Protein AF-A0A7Y5KJ69-F1 (afdb_monomer)

Radius of gyration: 16.19 Å; Cα contacts (8 Å, |Δi|>4): 158; chains: 1; bounding box: 39×27×54 Å

pLDDT: mean 86.59, std 19.3, range [32.22, 98.44]

Structure (mmCIF, N/CA/C/O backbone):
data_AF-A0A7Y5KJ69-F1
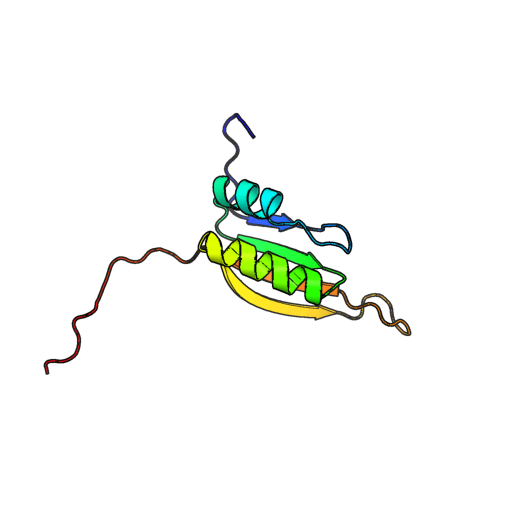#
_entry.id   AF-A0A7Y5KJ69-F1
#
loop_
_atom_site.group_PDB
_atom_site.id
_atom_site.type_symbol
_atom_site.label_atom_id
_atom_site.label_alt_id
_atom_site.label_comp_id
_atom_site.label_asym_id
_atom_site.label_entity_id
_atom_site.label_seq_id
_atom_site.pdbx_PDB_ins_code
_atom_site.Cartn_x
_atom_site.Cartn_y
_atom_site.Cartn_z
_atom_site.occupancy
_atom_site.B_iso_or_equiv
_atom_site.auth_seq_id
_atom_site.auth_comp_id
_atom_site.auth_asym_id
_atom_site.auth_atom_id
_atom_site.pdbx_PDB_model_num
ATOM 1 N N . VAL A 1 1 ? -14.348 11.882 -5.059 1.00 50.06 1 VAL A N 1
ATOM 2 C CA . VAL A 1 1 ? -15.352 10.831 -5.323 1.00 50.06 1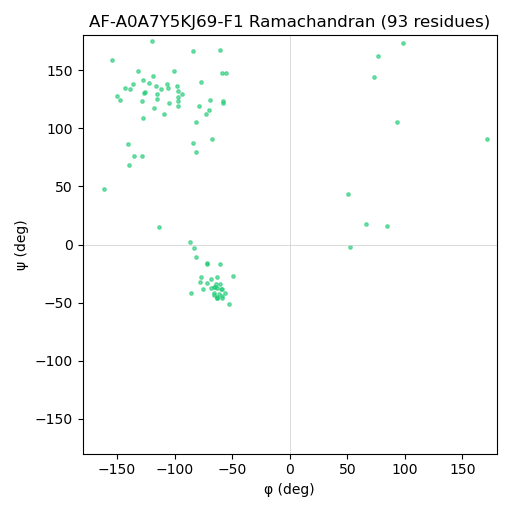 VAL A CA 1
ATOM 3 C C . VAL A 1 1 ? -16.640 11.269 -4.653 1.00 50.06 1 VAL A C 1
ATOM 5 O O . VAL A 1 1 ? -16.710 11.280 -3.432 1.00 50.06 1 VAL A O 1
ATOM 8 N N . SER A 1 2 ? -17.586 11.776 -5.433 1.00 48.50 2 SER A N 1
ATOM 9 C CA . SER A 1 2 ? -18.912 12.206 -4.983 1.00 48.50 2 SER A CA 1
ATOM 10 C C . SER A 1 2 ? -19.937 11.404 -5.784 1.00 48.50 2 SER A C 1
ATOM 12 O O . SER A 1 2 ? -19.738 11.226 -6.982 1.00 48.50 2 SER A O 1
ATOM 14 N N . GLN A 1 3 ? -20.996 10.954 -5.096 1.00 52.66 3 GLN A N 1
ATOM 15 C CA . GLN A 1 3 ? -22.024 9.954 -5.455 1.00 52.66 3 GLN A CA 1
ATOM 16 C C . GLN A 1 3 ? -21.718 8.516 -4.989 1.00 52.66 3 GLN A C 1
ATOM 18 O O . GLN A 1 3 ? -20.880 7.844 -5.573 1.00 52.66 3 GLN A O 1
ATOM 23 N N . GLY A 1 4 ? -22.424 8.068 -3.937 1.00 58.12 4 GLY A N 1
ATOM 24 C CA . GLY A 1 4 ? -22.933 6.702 -3.686 1.00 58.12 4 GLY A CA 1
ATOM 25 C C . GLY A 1 4 ? -22.029 5.461 -3.745 1.00 58.12 4 GLY A C 1
ATOM 26 O O . GLY A 1 4 ? -22.533 4.369 -3.504 1.00 58.12 4 GLY A O 1
ATOM 27 N N . ILE A 1 5 ? -20.745 5.571 -4.074 1.00 69.81 5 ILE A N 1
ATOM 28 C CA . ILE A 1 5 ? -19.861 4.413 -4.239 1.00 69.81 5 ILE A CA 1
ATOM 29 C C . ILE A 1 5 ? -19.377 3.957 -2.860 1.00 69.81 5 ILE A C 1
ATOM 31 O O . ILE A 1 5 ? -18.515 4.589 -2.251 1.00 69.81 5 ILE A O 1
ATOM 35 N N . SER A 1 6 ? -19.935 2.845 -2.387 1.00 75.06 6 SER A N 1
ATOM 36 C CA . SER A 1 6 ? -19.375 2.032 -1.308 1.00 75.06 6 SER A CA 1
ATOM 37 C C . SER A 1 6 ? -18.603 0.862 -1.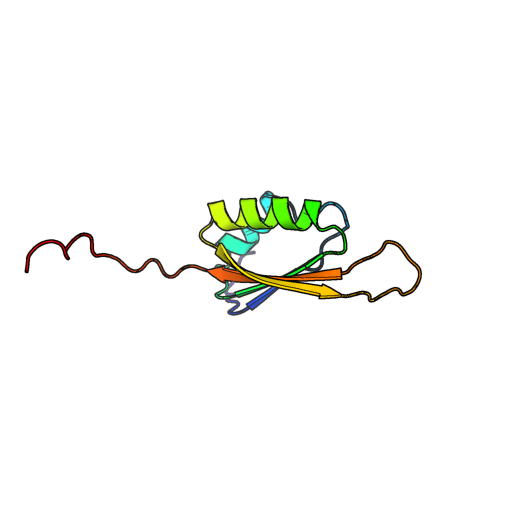912 1.00 75.06 6 SER A C 1
ATOM 39 O O . SER A 1 6 ? -19.100 0.212 -2.831 1.00 75.06 6 SER A O 1
ATOM 41 N N . ALA A 1 7 ? -17.419 0.568 -1.388 1.00 84.62 7 ALA A N 1
ATOM 42 C CA . ALA A 1 7 ? -16.639 -0.598 -1.784 1.00 84.62 7 ALA A CA 1
ATOM 43 C C . ALA A 1 7 ? -16.286 -1.405 -0.537 1.00 84.62 7 ALA A C 1
ATOM 45 O O . ALA A 1 7 ? -15.774 -0.841 0.421 1.00 84.62 7 ALA A O 1
ATOM 46 N N . ASP A 1 8 ? -16.523 -2.715 -0.543 1.00 91.75 8 ASP A N 1
ATOM 47 C CA . ASP A 1 8 ? -16.050 -3.596 0.532 1.00 91.75 8 ASP A CA 1
ATOM 48 C C . ASP A 1 8 ? -14.549 -3.903 0.404 1.00 91.75 8 ASP A C 1
ATOM 50 O O . ASP A 1 8 ? -13.866 -4.133 1.405 1.00 91.75 8 ASP A O 1
ATOM 54 N N . LEU A 1 9 ? -14.032 -3.878 -0.826 1.00 94.38 9 LEU A N 1
ATOM 55 C CA . LEU A 1 9 ? -12.653 -4.180 -1.187 1.00 94.38 9 LEU A CA 1
ATOM 56 C C . LEU A 1 9 ? -12.148 -3.149 -2.198 1.00 94.38 9 LEU A C 1
ATOM 58 O O . LEU A 1 9 ? -12.847 -2.825 -3.156 1.00 94.38 9 LEU A O 1
ATOM 62 N N . ALA A 1 10 ? -10.914 -2.695 -2.021 1.00 96.00 10 ALA A N 1
ATOM 63 C CA . ALA A 1 10 ? -10.183 -1.939 -3.029 1.00 96.00 10 ALA A CA 1
ATOM 64 C C . ALA A 1 10 ? -8.912 -2.684 -3.442 1.00 96.00 10 ALA A C 1
ATOM 66 O O . ALA A 1 10 ? -8.275 -3.324 -2.608 1.00 96.00 10 ALA A O 1
ATOM 67 N N . VAL A 1 11 ? -8.535 -2.574 -4.716 1.00 97.50 11 VAL A N 1
ATOM 68 C CA . VAL A 1 11 ? -7.262 -3.084 -5.237 1.00 97.50 11 VAL A CA 1
ATOM 69 C C . VAL A 1 11 ? -6.429 -1.897 -5.707 1.00 97.50 11 VAL A C 1
ATOM 71 O O . VAL A 1 11 ? -6.929 -1.046 -6.442 1.00 97.50 11 VAL A O 1
ATOM 74 N N . LEU A 1 12 ? -5.182 -1.829 -5.257 1.00 96.88 12 LEU A N 1
ATOM 75 C CA . LEU A 1 12 ? -4.204 -0.819 -5.642 1.00 96.88 12 LEU A CA 1
ATOM 76 C C . LEU A 1 12 ? -3.060 -1.505 -6.382 1.00 96.88 12 LEU A C 1
ATOM 78 O O . LEU A 1 12 ? -2.439 -2.409 -5.832 1.00 96.88 12 LEU A O 1
ATOM 82 N N . ASP A 1 13 ? -2.772 -1.027 -7.587 1.00 97.00 13 ASP A N 1
ATOM 83 C CA . ASP A 1 13 ? -1.575 -1.363 -8.365 1.00 97.00 13 ASP A CA 1
ATOM 84 C C . ASP A 1 13 ? -0.903 -0.047 -8.804 1.00 97.00 13 ASP A C 1
ATOM 86 O O . ASP A 1 13 ? -1.147 0.464 -9.900 1.00 97.00 13 ASP A O 1
ATOM 90 N N . PRO A 1 14 ? -0.207 0.636 -7.878 1.00 96.75 14 PRO A N 1
ATOM 91 C CA . PRO A 1 14 ? 0.364 1.950 -8.118 1.00 96.75 14 PRO A CA 1
ATOM 92 C C . PRO A 1 14 ? 1.736 1.861 -8.810 1.00 96.75 14 PRO A C 1
ATOM 94 O O . PRO A 1 14 ? 2.373 0.808 -8.828 1.00 96.75 14 PRO A O 1
ATOM 97 N N . PRO A 1 15 ? 2.262 2.983 -9.341 1.00 96.38 15 PRO A N 1
ATOM 98 C CA . PRO A 1 15 ? 3.620 3.018 -9.884 1.00 96.38 15 PRO A CA 1
ATOM 99 C C . PRO A 1 15 ? 4.679 2.679 -8.819 1.00 96.38 15 PRO A C 1
ATOM 101 O O . PRO A 1 15 ? 4.419 2.748 -7.619 1.00 96.38 15 PRO A O 1
ATOM 104 N N . ARG A 1 16 ? 5.928 2.427 -9.252 1.00 95.25 16 ARG A N 1
ATOM 105 C CA . ARG A 1 16 ? 7.081 2.090 -8.378 1.00 95.25 16 ARG A CA 1
ATOM 106 C C . ARG A 1 16 ? 7.284 3.030 -7.183 1.00 95.25 16 ARG A C 1
ATOM 108 O O . ARG A 1 16 ? 7.869 2.640 -6.180 1.00 95.25 16 ARG A O 1
ATOM 115 N N . THR A 1 17 ? 6.847 4.282 -7.291 1.00 96.94 17 THR A N 1
ATOM 116 C CA . THR A 1 17 ? 6.941 5.280 -6.216 1.00 96.94 17 THR A CA 1
ATOM 117 C C . THR A 1 17 ? 5.972 5.032 -5.056 1.00 96.94 17 THR A C 1
ATOM 119 O O . THR A 1 17 ? 6.184 5.594 -3.980 1.00 96.94 17 THR A O 1
ATOM 122 N N . GLY A 1 18 ? 4.953 4.193 -5.258 1.00 97.75 18 GLY A N 1
ATOM 123 C CA . GLY A 1 18 ? 3.829 3.970 -4.351 1.00 97.75 18 GLY A CA 1
ATOM 124 C C . GLY A 1 18 ? 2.583 4.770 -4.742 1.00 97.75 18 GLY A C 1
ATOM 125 O O . GLY A 1 18 ? 2.618 5.605 -5.650 1.00 97.75 18 GLY A O 1
ATOM 126 N N . ALA A 1 19 ? 1.479 4.505 -4.045 1.00 97.50 19 ALA A N 1
ATOM 127 C CA . ALA A 1 19 ? 0.229 5.254 -4.125 1.00 97.50 19 ALA A CA 1
ATOM 128 C C . ALA A 1 19 ? 0.358 6.638 -3.467 1.00 97.50 19 ALA A C 1
ATOM 130 O O . ALA A 1 19 ? -0.242 7.610 -3.927 1.00 97.50 19 ALA A O 1
ATOM 131 N N . GLY A 1 20 ? 1.165 6.738 -2.408 1.00 97.12 20 GLY A N 1
ATOM 132 C CA . GLY A 1 20 ? 1.396 7.974 -1.674 1.00 97.12 20 GLY A CA 1
ATOM 133 C C . GLY A 1 20 ? 0.256 8.368 -0.728 1.00 97.12 20 GLY A C 1
ATOM 134 O O . GLY A 1 20 ? -0.888 7.918 -0.824 1.00 97.12 20 GLY A O 1
ATOM 135 N N . LYS A 1 21 ? 0.583 9.264 0.210 1.00 96.56 21 LYS A N 1
ATOM 136 C CA . LYS A 1 21 ? -0.288 9.645 1.337 1.00 96.56 21 LYS A CA 1
ATOM 137 C C . LYS A 1 21 ? -1.662 10.154 0.914 1.00 96.56 21 LYS A C 1
ATOM 139 O O . LYS A 1 21 ? -2.656 9.775 1.524 1.00 96.56 21 LYS A O 1
ATOM 144 N N . ASP A 1 22 ? -1.724 10.979 -0.128 1.00 96.56 22 ASP A N 1
ATOM 145 C CA . ASP A 1 22 ? -2.989 11.563 -0.570 1.00 96.56 22 ASP A CA 1
ATOM 146 C C . ASP A 1 22 ? -3.957 10.480 -1.037 1.00 96.56 22 ASP A C 1
ATOM 148 O O . ASP A 1 22 ? -5.107 10.479 -0.599 1.00 96.56 22 ASP A O 1
ATOM 152 N N . VAL A 1 23 ? -3.487 9.526 -1.852 1.00 96.44 23 VAL A N 1
ATOM 153 C CA . VAL A 1 23 ? -4.285 8.385 -2.330 1.00 96.44 23 VAL A CA 1
ATOM 154 C C . VAL A 1 23 ? -4.714 7.507 -1.163 1.00 96.44 23 VAL A C 1
ATOM 156 O O . VAL A 1 23 ? -5.898 7.186 -1.066 1.00 96.44 23 VAL A O 1
ATOM 159 N N . MET A 1 24 ? -3.806 7.191 -0.234 1.00 97.00 24 MET A N 1
ATOM 160 C CA . MET A 1 24 ? -4.146 6.413 0.963 1.00 97.00 24 MET A CA 1
ATOM 161 C C . MET A 1 24 ? -5.213 7.112 1.818 1.00 97.00 24 MET A C 1
ATOM 163 O O . MET A 1 2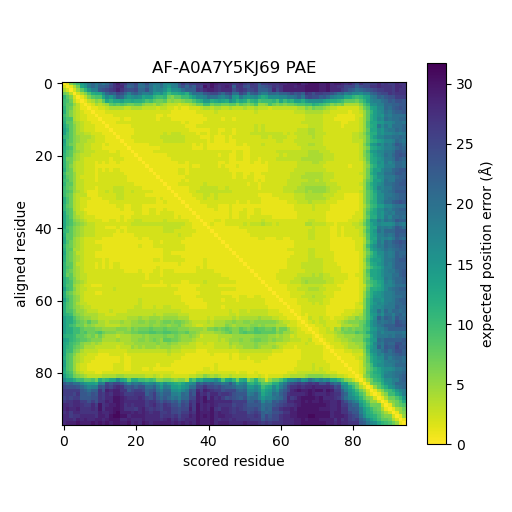4 ? -6.143 6.463 2.298 1.00 97.00 24 MET A O 1
ATOM 167 N N . ALA A 1 25 ? -5.163 8.441 1.931 1.00 95.50 25 ALA A N 1
ATOM 168 C CA . ALA A 1 25 ? -6.194 9.220 2.605 1.00 95.50 25 ALA A CA 1
ATOM 169 C C . ALA A 1 25 ? -7.527 9.222 1.833 1.00 95.50 25 ALA A C 1
ATOM 171 O O . ALA A 1 25 ? -8.592 9.182 2.451 1.00 95.50 25 ALA A O 1
ATOM 172 N N . GLN A 1 26 ? -7.514 9.271 0.492 1.00 93.94 26 GLN A N 1
ATOM 173 C CA . GLN A 1 26 ? -8.750 9.173 -0.301 1.00 93.94 26 GLN A CA 1
ATOM 174 C C . GLN A 1 26 ? -9.395 7.795 -0.167 1.00 93.94 26 GLN A C 1
ATOM 176 O O . GLN A 1 26 ? -10.605 7.702 0.035 1.00 93.94 26 GLN A O 1
ATOM 181 N N . LEU A 1 27 ? -8.578 6.747 -0.227 1.00 93.62 27 LEU A N 1
ATOM 182 C CA . LEU A 1 27 ? -8.986 5.366 -0.029 1.00 93.62 27 LEU A CA 1
ATOM 183 C C . LEU A 1 27 ? -9.614 5.172 1.352 1.00 93.62 27 LEU A C 1
ATOM 185 O O . LEU A 1 27 ? -10.700 4.612 1.469 1.00 93.62 27 LEU A O 1
ATOM 189 N N . ALA A 1 28 ? -8.981 5.707 2.397 1.00 93.31 28 ALA A N 1
ATOM 190 C CA . ALA A 1 28 ? -9.508 5.633 3.750 1.00 93.31 28 ALA A CA 1
ATOM 191 C C . ALA A 1 28 ? -10.881 6.307 3.898 1.00 93.31 28 ALA A C 1
ATOM 193 O O . ALA A 1 28 ? -11.715 5.805 4.649 1.00 93.31 28 ALA A O 1
ATOM 194 N N . ARG A 1 29 ? -11.150 7.392 3.154 1.00 92.69 29 ARG A N 1
ATOM 195 C CA . ARG A 1 29 ? -12.476 8.040 3.127 1.00 92.69 29 ARG A CA 1
ATOM 196 C C . ARG A 1 29 ? -13.556 7.187 2.463 1.00 92.69 29 ARG A C 1
ATOM 198 O O . ARG A 1 29 ? -14.713 7.316 2.845 1.00 92.69 29 ARG A O 1
ATOM 205 N N . LEU A 1 30 ? -13.198 6.329 1.504 1.00 92.06 30 LEU A N 1
ATOM 206 C CA . LEU A 1 30 ? -14.117 5.323 0.948 1.00 92.06 30 LEU A CA 1
ATOM 207 C C . LEU A 1 30 ? -14.397 4.184 1.940 1.00 92.06 30 LEU A C 1
ATOM 209 O O . LEU A 1 30 ? -15.372 3.459 1.778 1.00 92.06 30 LEU A O 1
ATOM 213 N N . ALA A 1 31 ? -13.549 4.054 2.965 1.00 92.69 31 ALA A N 1
ATOM 214 C CA . ALA A 1 31 ? -13.659 3.101 4.062 1.00 92.69 31 ALA A CA 1
ATOM 215 C C . ALA A 1 31 ? -13.892 1.630 3.648 1.00 92.69 31 ALA A C 1
ATOM 217 O O . ALA A 1 31 ? -14.710 0.964 4.293 1.00 92.69 31 ALA A O 1
ATOM 218 N N . PRO A 1 32 ? -13.190 1.085 2.630 1.00 95.06 32 PRO A N 1
ATOM 219 C CA . PRO A 1 32 ? -13.290 -0.336 2.341 1.00 95.06 32 PRO A CA 1
ATOM 220 C C . PRO A 1 32 ? -12.884 -1.188 3.542 1.00 95.06 32 PRO A C 1
ATOM 222 O O . PRO A 1 32 ? -12.014 -0.832 4.336 1.00 95.06 32 PRO A O 1
ATOM 225 N N . ARG A 1 33 ? -13.513 -2.355 3.679 1.00 95.06 33 ARG A N 1
ATOM 226 C CA . ARG A 1 33 ? -13.147 -3.310 4.733 1.00 95.06 33 ARG A CA 1
ATOM 227 C C . ARG A 1 33 ? -11.743 -3.861 4.505 1.00 95.06 33 ARG A C 1
ATOM 229 O O . ARG A 1 33 ? -11.016 -4.086 5.472 1.00 95.06 33 ARG A O 1
ATOM 236 N N . ARG A 1 34 ? -11.381 -4.075 3.237 1.00 96.81 34 ARG A N 1
ATOM 237 C CA . ARG A 1 34 ? -10.089 -4.611 2.803 1.00 96.81 34 ARG A CA 1
ATOM 238 C C . ARG A 1 34 ? -9.467 -3.793 1.685 1.00 96.81 34 ARG A C 1
ATOM 240 O O . ARG A 1 34 ? -10.160 -3.267 0.818 1.00 96.81 34 ARG A O 1
ATOM 247 N N . VAL A 1 35 ? -8.144 -3.770 1.668 1.00 97.88 35 VAL A N 1
ATOM 248 C CA . VAL A 1 35 ? -7.342 -3.227 0.575 1.00 97.88 35 VAL A CA 1
ATOM 249 C C . VAL A 1 35 ? -6.326 -4.284 0.175 1.00 97.88 35 VAL A C 1
ATOM 251 O O . VAL A 1 35 ? -5.555 -4.730 1.017 1.00 97.88 35 VAL A O 1
ATOM 254 N N . VAL A 1 36 ? -6.318 -4.686 -1.091 1.00 98.38 36 VAL A N 1
ATOM 255 C CA . VAL A 1 36 ? -5.235 -5.482 -1.675 1.00 98.38 36 VAL A CA 1
ATOM 256 C C . VAL A 1 36 ? -4.300 -4.520 -2.387 1.00 98.38 36 VAL A C 1
ATOM 258 O O . VAL A 1 36 ? -4.731 -3.756 -3.245 1.00 98.38 36 VAL A O 1
ATOM 261 N N . TYR A 1 37 ? -3.032 -4.532 -2.010 1.00 98.38 37 TYR A N 1
ATOM 262 C CA . TYR A 1 37 ? -2.013 -3.638 -2.532 1.00 98.38 37 TYR A CA 1
ATOM 263 C C . TYR A 1 37 ? -0.944 -4.473 -3.231 1.00 98.38 37 TYR A C 1
ATOM 265 O O . TYR A 1 37 ? -0.274 -5.273 -2.581 1.00 98.38 37 TYR A O 1
ATOM 273 N N . VAL A 1 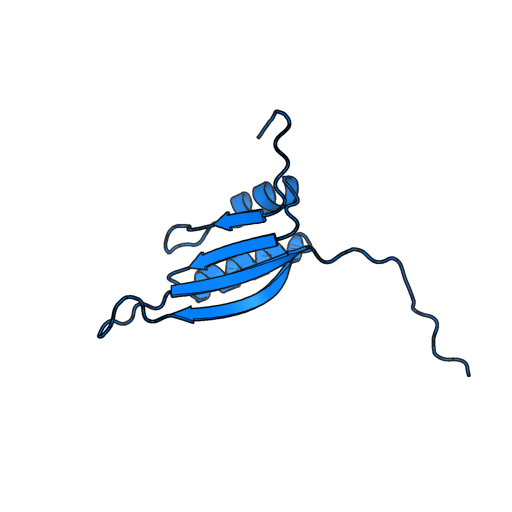38 ? -0.774 -4.268 -4.532 1.00 98.06 38 VAL A N 1
ATOM 274 C CA . VAL A 1 38 ? 0.286 -4.865 -5.349 1.00 98.06 38 VAL A CA 1
ATOM 275 C C . VAL A 1 38 ? 1.424 -3.855 -5.471 1.00 98.06 38 VAL A C 1
ATOM 277 O O . VAL A 1 38 ? 1.181 -2.672 -5.689 1.00 98.06 38 VAL A O 1
ATOM 280 N N . ALA A 1 39 ? 2.663 -4.284 -5.250 1.00 97.31 39 ALA A N 1
ATOM 281 C CA . ALA A 1 39 ? 3.822 -3.405 -5.279 1.00 97.31 39 ALA A CA 1
ATOM 282 C C . ALA A 1 39 ? 5.073 -4.122 -5.778 1.00 97.31 39 ALA A C 1
ATOM 284 O O . ALA A 1 39 ? 5.562 -5.040 -5.127 1.00 97.31 39 ALA A O 1
ATOM 285 N N . CYS A 1 40 ? 5.690 -3.582 -6.821 1.00 95.50 40 CYS A N 1
ATOM 286 C CA . CYS A 1 40 ? 6.997 -4.032 -7.301 1.00 95.50 40 CYS A CA 1
ATOM 287 C C . CYS A 1 40 ? 8.194 -3.422 -6.534 1.00 95.50 40 CYS A C 1
ATOM 289 O O . CYS A 1 40 ? 9.354 -3.715 -6.833 1.00 95.50 40 CYS A O 1
ATOM 291 N N . ASP A 1 41 ? 7.934 -2.526 -5.570 1.00 96.25 41 ASP A N 1
ATOM 292 C CA . ASP A 1 41 ? 8.932 -1.927 -4.674 1.00 96.25 41 ASP A CA 1
ATOM 293 C C . ASP A 1 41 ? 8.505 -2.098 -3.199 1.00 96.25 41 ASP A C 1
ATOM 295 O O . ASP A 1 41 ? 7.572 -1.427 -2.736 1.00 96.25 41 ASP A O 1
ATOM 299 N N . PRO A 1 42 ? 9.190 -2.961 -2.421 1.00 95.19 42 PRO A N 1
ATOM 300 C CA . PRO A 1 42 ? 8.841 -3.213 -1.021 1.00 95.19 42 PRO A CA 1
ATOM 301 C C . PRO A 1 42 ? 8.967 -1.982 -0.110 1.00 95.19 42 PRO A C 1
ATOM 303 O O . PRO A 1 42 ? 8.265 -1.872 0.897 1.00 95.19 42 PRO A O 1
ATOM 306 N N . SER A 1 43 ? 9.850 -1.035 -0.445 1.00 97.00 43 SER A N 1
ATOM 307 C CA . SER A 1 43 ? 10.057 0.168 0.368 1.00 97.00 43 SER A CA 1
ATOM 308 C C . SER A 1 43 ? 8.919 1.170 0.185 1.00 97.00 43 SER A C 1
ATOM 310 O O . SER A 1 43 ? 8.495 1.804 1.152 1.00 97.00 43 SER A O 1
ATOM 312 N N . ALA A 1 44 ? 8.410 1.318 -1.039 1.00 97.50 44 ALA A N 1
ATOM 313 C CA . ALA A 1 44 ? 7.213 2.094 -1.331 1.00 97.50 44 ALA A CA 1
ATOM 314 C C . ALA A 1 44 ? 5.987 1.491 -0.641 1.00 97.50 44 ALA A C 1
ATOM 316 O O . ALA A 1 44 ? 5.283 2.215 0.064 1.00 97.50 44 ALA A O 1
ATOM 317 N N . LEU A 1 45 ? 5.813 0.167 -0.736 1.00 98.06 45 LEU A N 1
ATOM 318 C CA . LEU A 1 45 ? 4.768 -0.549 -0.007 1.00 98.06 45 LEU A CA 1
ATOM 319 C C . LEU A 1 45 ? 4.822 -0.245 1.497 1.00 98.06 45 LEU A C 1
ATOM 321 O O . LEU A 1 45 ? 3.822 0.171 2.072 1.00 98.06 45 LEU A O 1
ATOM 325 N N . ALA A 1 46 ? 5.987 -0.376 2.138 1.00 97.88 46 ALA A N 1
ATOM 326 C CA . ALA A 1 46 ? 6.126 -0.117 3.572 1.00 97.88 46 ALA A CA 1
ATOM 327 C C . ALA A 1 46 ? 5.740 1.323 3.971 1.00 97.88 46 ALA A C 1
ATOM 329 O O . ALA A 1 46 ? 5.118 1.534 5.018 1.00 97.88 46 ALA A O 1
ATOM 330 N N . ARG A 1 47 ? 6.079 2.325 3.144 1.00 98.31 47 ARG A N 1
ATOM 331 C CA . ARG A 1 47 ? 5.689 3.726 3.387 1.00 98.31 47 ARG A CA 1
ATOM 332 C C . ARG A 1 47 ? 4.178 3.922 3.300 1.00 98.31 47 ARG A C 1
ATOM 334 O O . ARG A 1 47 ? 3.617 4.610 4.153 1.00 98.31 47 ARG A O 1
ATOM 341 N N . ASP A 1 48 ? 3.529 3.304 2.322 1.00 98.38 48 ASP A N 1
ATOM 342 C CA . ASP A 1 48 ? 2.090 3.463 2.117 1.00 98.38 48 ASP A CA 1
ATOM 343 C C . ASP A 1 48 ? 1.265 2.630 3.103 1.00 98.38 48 ASP A C 1
ATOM 345 O O . ASP A 1 48 ? 0.238 3.107 3.582 1.00 98.38 48 ASP A O 1
ATOM 349 N N . VAL A 1 49 ? 1.754 1.461 3.531 1.00 97.81 49 VAL A N 1
ATOM 350 C CA . VAL A 1 49 ? 1.199 0.709 4.673 1.00 97.81 49 VAL A CA 1
ATOM 351 C C . VAL A 1 49 ? 1.233 1.560 5.941 1.00 97.81 49 VAL A C 1
ATOM 353 O O . VAL A 1 49 ? 0.241 1.633 6.666 1.00 97.81 49 VAL A O 1
ATOM 356 N N . LYS A 1 50 ? 2.347 2.258 6.201 1.00 97.62 50 LYS A N 1
ATOM 357 C CA . LYS A 1 50 ? 2.443 3.181 7.338 1.00 97.62 50 LYS A CA 1
ATOM 358 C C . LYS A 1 50 ? 1.431 4.326 7.224 1.00 97.62 50 LYS A C 1
ATOM 360 O O . LYS A 1 50 ? 0.777 4.641 8.212 1.00 97.62 50 LYS A O 1
ATOM 365 N N . ALA A 1 51 ? 1.264 4.910 6.037 1.00 97.44 51 ALA A N 1
ATOM 366 C CA . ALA A 1 51 ? 0.247 5.937 5.802 1.00 97.44 51 ALA A CA 1
ATOM 367 C C . ALA A 1 51 ? -1.184 5.392 5.988 1.00 97.44 51 ALA A C 1
ATOM 369 O O . ALA A 1 51 ? -2.039 6.068 6.549 1.00 97.44 51 ALA A O 1
ATOM 370 N N . ALA A 1 52 ? -1.453 4.148 5.582 1.00 96.88 52 ALA A N 1
ATOM 371 C CA . ALA A 1 52 ? -2.740 3.491 5.810 1.00 96.88 52 ALA A CA 1
ATOM 372 C C . ALA A 1 52 ? -3.026 3.272 7.306 1.00 96.88 52 ALA A C 1
ATOM 374 O O . ALA A 1 52 ? -4.168 3.422 7.750 1.00 96.88 52 ALA A O 1
ATOM 375 N N . ALA A 1 53 ? -1.991 2.960 8.092 1.00 96.44 53 ALA A N 1
ATOM 376 C CA . ALA A 1 53 ? -2.096 2.781 9.538 1.00 96.44 53 ALA A CA 1
ATOM 377 C C . ALA A 1 53 ? -2.501 4.067 10.269 1.00 96.44 53 ALA A C 1
ATOM 379 O O . ALA A 1 53 ? -3.292 4.004 11.211 1.00 96.44 53 ALA A O 1
ATOM 380 N N . GLU A 1 54 ? -2.072 5.238 9.782 1.00 96.19 54 GLU A N 1
ATOM 381 C CA . GLU A 1 54 ? -2.545 6.549 10.265 1.00 96.19 54 GLU A CA 1
ATOM 382 C C . GLU A 1 54 ? -4.070 6.726 10.077 1.00 96.19 54 GLU A C 1
ATOM 384 O O . GLU A 1 54 ? -4.692 7.565 10.730 1.00 96.19 54 GLU A O 1
ATOM 389 N N . HIS A 1 55 ? -4.697 5.895 9.237 1.00 95.69 55 HIS A N 1
ATOM 390 C CA . HIS A 1 55 ? -6.132 5.881 8.953 1.00 95.69 55 HIS A CA 1
ATOM 391 C C . HIS A 1 55 ? -6.864 4.614 9.439 1.00 95.69 55 HIS A C 1
ATOM 393 O O . HIS A 1 55 ? -8.007 4.367 9.044 1.00 95.69 55 HIS A O 1
ATOM 399 N N . GLY A 1 56 ? -6.239 3.822 10.316 1.00 95.44 56 GLY A N 1
ATOM 400 C CA . GLY A 1 56 ? -6.872 2.667 10.960 1.00 95.44 56 GLY A CA 1
ATOM 401 C C . GLY A 1 56 ? -6.841 1.367 10.153 1.00 95.44 56 GLY A C 1
ATOM 402 O O . GLY A 1 56 ? -7.584 0.440 10.479 1.00 95.44 56 GLY A O 1
ATOM 403 N N . TYR A 1 57 ? -6.000 1.273 9.120 1.00 96.81 57 TYR A N 1
ATOM 404 C CA . TYR A 1 57 ? -5.731 0.012 8.426 1.00 96.81 57 TYR A CA 1
ATOM 405 C C . TYR A 1 57 ? -4.502 -0.685 9.013 1.00 96.81 57 TYR A C 1
ATOM 407 O O . TYR A 1 57 ? -3.440 -0.085 9.136 1.00 96.81 57 TYR A O 1
ATOM 415 N N . GLY A 1 58 ? -4.631 -1.964 9.350 1.00 96.75 58 GLY A N 1
ATOM 416 C CA . GLY A 1 58 ? -3.512 -2.825 9.724 1.00 96.75 58 GLY A CA 1
ATOM 417 C C . GLY A 1 58 ? -3.086 -3.716 8.561 1.00 96.75 58 GLY A C 1
ATOM 418 O O . GLY A 1 58 ? -3.922 -4.114 7.753 1.00 96.75 58 GLY A O 1
ATOM 419 N N . LEU A 1 59 ? -1.798 -4.059 8.492 1.00 97.62 59 LEU A N 1
ATOM 420 C CA . LEU A 1 59 ? -1.303 -5.097 7.586 1.00 97.62 59 LEU A CA 1
ATOM 421 C C . LEU A 1 59 ? -1.739 -6.470 8.114 1.00 97.62 59 LEU A C 1
ATOM 423 O O . LEU A 1 59 ? -1.278 -6.893 9.172 1.00 97.62 59 LEU A O 1
ATOM 427 N N . ALA A 1 60 ? -2.624 -7.146 7.388 1.00 97.69 60 ALA A N 1
ATOM 428 C CA . ALA A 1 60 ? -3.107 -8.480 7.730 1.00 97.69 60 ALA A CA 1
ATOM 429 C C . ALA A 1 60 ? -2.178 -9.576 7.187 1.00 97.69 60 ALA A C 1
ATOM 431 O O . ALA A 1 60 ? -1.881 -10.540 7.888 1.00 97.69 60 ALA A O 1
ATOM 432 N N . SER A 1 61 ? -1.689 -9.418 5.956 1.00 97.88 61 SER A N 1
ATOM 433 C CA . SER A 1 61 ? -0.714 -10.325 5.348 1.00 97.88 61 SER A CA 1
ATOM 434 C C . SER A 1 61 ? 0.109 -9.624 4.270 1.00 97.88 61 SER A C 1
ATOM 436 O O . SER A 1 61 ? -0.303 -8.598 3.726 1.00 97.88 61 SER A O 1
ATOM 438 N N . VAL A 1 62 ? 1.278 -10.186 3.963 1.00 97.94 62 VAL A N 1
ATOM 439 C CA . VAL A 1 62 ? 2.086 -9.820 2.798 1.00 97.94 62 VAL A CA 1
ATOM 440 C C . VAL A 1 62 ? 2.750 -11.067 2.228 1.00 97.94 62 VAL A C 1
ATOM 442 O O . VAL A 1 62 ? 3.301 -11.874 2.974 1.00 97.94 62 VAL A O 1
ATOM 445 N N . GLU A 1 63 ? 2.701 -11.210 0.911 1.00 98.00 63 GLU A N 1
ATOM 446 C CA . GLU A 1 63 ? 3.359 -12.281 0.167 1.00 98.00 63 GLU A CA 1
ATOM 447 C C . GLU A 1 63 ? 4.217 -11.677 -0.940 1.00 98.00 63 GLU A C 1
ATOM 449 O O . GLU A 1 63 ? 3.827 -10.693 -1.565 1.00 98.00 63 GLU A O 1
ATOM 454 N N . ALA A 1 64 ? 5.391 -12.256 -1.174 1.00 96.38 64 ALA A N 1
ATOM 455 C CA . ALA A 1 64 ? 6.318 -11.823 -2.209 1.00 96.38 64 ALA A CA 1
ATOM 456 C C . ALA A 1 64 ? 6.400 -12.885 -3.309 1.00 96.38 64 ALA A C 1
ATOM 458 O O . ALA A 1 64 ? 6.551 -14.071 -3.016 1.00 96.38 64 ALA A O 1
ATOM 459 N N . TRP A 1 65 ? 6.326 -12.444 -4.559 1.00 96.00 65 TRP A N 1
ATOM 460 C CA . TRP A 1 65 ? 6.265 -13.286 -5.744 1.00 96.00 65 TRP A CA 1
ATOM 461 C C . TRP A 1 65 ? 7.366 -12.908 -6.731 1.00 96.00 65 TRP A C 1
ATOM 463 O O . TRP A 1 65 ? 7.532 -11.738 -7.081 1.00 96.00 65 TRP A O 1
ATOM 473 N N . ASP A 1 66 ? 8.093 -13.912 -7.218 1.00 94.31 66 ASP A N 1
ATOM 474 C CA . ASP A 1 66 ? 8.969 -13.764 -8.379 1.00 94.31 66 ASP A CA 1
ATOM 475 C C . ASP A 1 66 ? 8.138 -13.936 -9.658 1.00 94.31 66 ASP A C 1
ATOM 477 O O . ASP A 1 66 ? 7.971 -15.038 -10.183 1.00 94.31 66 ASP A O 1
ATOM 481 N N . ALA A 1 67 ? 7.550 -12.833 -10.124 1.00 91.31 67 ALA A N 1
ATOM 482 C CA . ALA A 1 67 ? 6.810 -12.794 -11.384 1.00 91.31 67 ALA A CA 1
ATOM 483 C C . ALA A 1 67 ? 7.733 -12.646 -12.610 1.00 91.31 67 ALA A C 1
ATOM 485 O O . ALA A 1 67 ? 7.282 -12.814 -13.746 1.00 91.31 67 ALA A O 1
ATOM 486 N N . PHE A 1 68 ? 9.019 -12.346 -12.392 1.00 90.75 68 PHE A N 1
ATOM 487 C CA . PHE A 1 68 ? 9.998 -12.055 -13.437 1.00 90.75 68 PHE A CA 1
ATOM 488 C C . PHE A 1 68 ? 11.315 -12.790 -13.150 1.00 90.75 68 PHE A C 1
ATOM 490 O O . PHE A 1 68 ? 12.300 -12.155 -12.744 1.00 90.75 68 PHE A O 1
ATOM 497 N N . PRO A 1 69 ? 11.358 -14.115 -13.399 1.00 89.69 69 PRO A N 1
ATOM 498 C CA . PRO A 1 69 ? 12.512 -14.933 -13.065 1.00 89.69 69 PRO A CA 1
ATOM 499 C C . PRO A 1 69 ? 13.803 -14.403 -13.676 1.00 89.69 69 PRO A C 1
ATOM 501 O O . PRO A 1 69 ? 13.816 -13.877 -14.791 1.00 89.69 69 PRO A O 1
ATOM 504 N N . MET A 1 70 ? 14.910 -14.603 -12.958 1.00 92.44 70 MET A N 1
ATOM 505 C CA . MET A 1 70 ? 16.248 -14.135 -13.346 1.00 92.44 70 MET A CA 1
ATOM 506 C C . MET A 1 70 ? 16.402 -12.604 -13.356 1.00 92.44 70 MET A C 1
ATOM 508 O O . MET A 1 70 ? 17.356 -12.084 -13.937 1.00 92.44 70 MET A O 1
ATOM 512 N N . THR A 1 71 ? 15.503 -11.874 -12.691 1.00 92.25 71 THR A N 1
ATOM 513 C CA . THR A 1 71 ? 15.627 -10.428 -12.473 1.00 92.25 71 THR A CA 1
ATOM 514 C C . THR A 1 71 ? 15.683 -10.089 -10.979 1.00 92.25 71 THR A C 1
ATOM 516 O O . THR A 1 71 ? 15.559 -10.957 -10.122 1.00 92.25 71 THR A O 1
ATOM 519 N N . HIS A 1 72 ? 15.900 -8.812 -10.655 1.00 88.19 72 HIS A N 1
ATOM 520 C CA . HIS A 1 72 ? 15.811 -8.314 -9.277 1.00 88.19 72 HIS A CA 1
ATOM 521 C C . HIS A 1 72 ? 14.379 -7.905 -8.887 1.00 88.19 72 HIS A C 1
ATOM 523 O O . HIS A 1 72 ? 14.178 -7.356 -7.804 1.00 88.19 72 HIS A O 1
ATOM 529 N N . HIS A 1 73 ? 13.406 -8.076 -9.788 1.00 91.06 73 HIS A N 1
ATOM 530 C CA . HIS A 1 73 ? 12.033 -7.662 -9.545 1.00 91.06 73 HIS A CA 1
ATOM 531 C C . HIS A 1 73 ? 11.326 -8.659 -8.632 1.00 91.06 73 HIS A C 1
ATOM 533 O O . HIS A 1 73 ? 11.479 -9.868 -8.766 1.00 91.06 73 HIS A O 1
ATOM 539 N N . VAL A 1 74 ? 10.527 -8.125 -7.717 1.00 92.44 74 VAL A N 1
ATOM 540 C CA . VAL A 1 74 ? 9.662 -8.895 -6.830 1.00 92.44 74 VAL A CA 1
ATOM 541 C C . VAL A 1 74 ? 8.339 -8.162 -6.730 1.00 92.44 74 VAL A C 1
ATOM 543 O O . VAL A 1 74 ? 8.328 -6.948 -6.545 1.00 92.44 74 VAL A O 1
ATOM 546 N N . GLU A 1 75 ? 7.237 -8.887 -6.854 1.00 95.69 75 GLU A N 1
ATOM 547 C CA . GLU A 1 75 ? 5.901 -8.347 -6.628 1.00 95.69 75 GLU A CA 1
ATOM 548 C C . GLU A 1 75 ? 5.453 -8.694 -5.212 1.00 95.69 75 GLU A C 1
ATOM 550 O O . GLU A 1 75 ? 5.353 -9.862 -4.840 1.00 95.69 75 GLU A O 1
ATOM 555 N N . CYS A 1 76 ? 5.188 -7.682 -4.397 1.00 97.75 76 CYS A N 1
ATOM 556 C CA . CYS A 1 76 ? 4.605 -7.838 -3.077 1.00 97.75 76 CYS A CA 1
ATOM 557 C C . CYS A 1 76 ? 3.097 -7.615 -3.147 1.00 97.75 76 CYS A C 1
ATOM 559 O O . CYS A 1 76 ? 2.643 -6.563 -3.590 1.00 97.75 76 CYS A O 1
ATOM 561 N N . ILE A 1 77 ? 2.326 -8.574 -2.644 1.00 98.25 77 ILE A N 1
ATOM 562 C CA . ILE A 1 77 ? 0.880 -8.459 -2.473 1.00 98.25 77 ILE A CA 1
ATOM 563 C C . ILE A 1 77 ? 0.604 -8.347 -0.979 1.00 98.25 77 ILE A C 1
ATOM 565 O O . ILE A 1 77 ? 0.821 -9.297 -0.229 1.00 98.25 77 ILE A O 1
ATOM 569 N N . ALA A 1 78 ? 0.137 -7.183 -0.542 1.00 98.44 78 ALA A N 1
ATOM 570 C CA . ALA A 1 78 ? -0.254 -6.926 0.836 1.00 98.44 78 ALA A CA 1
ATOM 571 C C . ALA A 1 78 ? -1.773 -6.841 0.971 1.00 98.44 78 ALA A C 1
ATOM 573 O O . ALA A 1 78 ? -2.446 -6.198 0.166 1.00 98.44 78 AL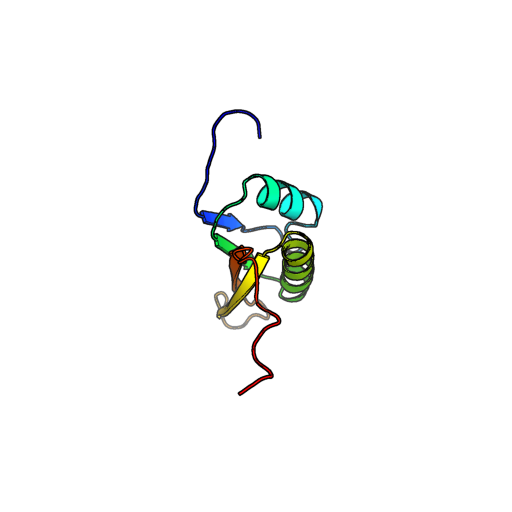A A O 1
ATOM 574 N N . VAL A 1 79 ? -2.310 -7.439 2.030 1.00 98.44 79 VAL A N 1
ATOM 575 C CA . VAL A 1 79 ? -3.707 -7.268 2.432 1.00 98.44 79 VAL A CA 1
ATOM 576 C C . VAL A 1 79 ? -3.740 -6.358 3.646 1.00 98.44 79 VAL A C 1
ATOM 578 O O . VAL A 1 79 ? -3.151 -6.671 4.680 1.00 98.44 79 VAL A O 1
ATOM 581 N N . LEU A 1 80 ? -4.448 -5.238 3.530 1.00 98.19 80 LEU A N 1
ATOM 582 C CA . LE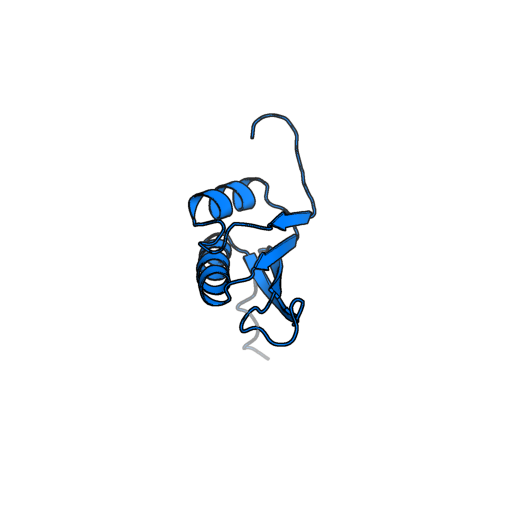U A 1 80 ? -4.730 -4.336 4.638 1.00 98.19 80 LEU A CA 1
ATOM 583 C C . LEU A 1 80 ? -6.183 -4.497 5.060 1.00 98.19 80 LEU A C 1
ATOM 585 O O . LEU A 1 80 ? -7.087 -4.500 4.223 1.00 98.19 80 LEU A O 1
ATOM 589 N N . GLU A 1 81 ? -6.414 -4.587 6.360 1.00 97.25 81 GLU A N 1
ATOM 590 C CA . GLU A 1 81 ? -7.750 -4.654 6.940 1.00 97.25 81 GLU A CA 1
ATOM 591 C C . GLU A 1 81 ? -7.997 -3.436 7.812 1.00 97.25 81 GLU A C 1
ATOM 593 O O . GLU A 1 81 ? -7.141 -3.023 8.597 1.00 97.25 81 GLU A O 1
ATOM 598 N N . ARG A 1 82 ? -9.188 -2.852 7.690 1.00 93.25 82 ARG A N 1
ATOM 599 C CA . ARG A 1 82 ? -9.599 -1.787 8.596 1.00 93.25 82 ARG A CA 1
ATOM 600 C C . ARG A 1 82 ? -9.848 -2.401 9.969 1.00 93.25 82 ARG A C 1
ATOM 602 O O . ARG A 1 82 ? -10.759 -3.216 10.122 1.00 93.25 82 ARG A O 1
ATOM 609 N N . GLY A 1 83 ? -9.056 -2.008 10.964 1.00 79.75 83 GLY A N 1
ATOM 610 C CA . GLY A 1 83 ? -9.271 -2.436 12.339 1.00 79.75 83 GLY A CA 1
ATOM 611 C C . GLY A 1 83 ? -10.673 -2.017 12.766 1.00 79.75 83 GLY A C 1
ATOM 612 O O . GLY A 1 83 ? -11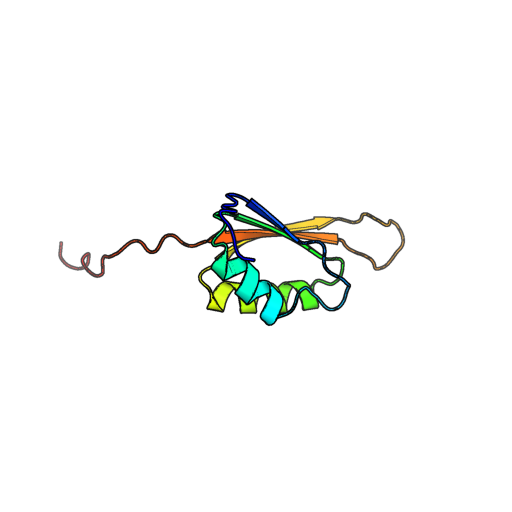.018 -0.835 12.698 1.00 79.75 83 GLY A O 1
ATOM 613 N N . GLN A 1 84 ? -11.513 -2.970 13.176 1.00 52.53 84 GLN A N 1
ATOM 614 C CA . GLN A 1 84 ? -12.742 -2.598 13.862 1.00 52.53 84 GLN A CA 1
ATOM 615 C C . GLN A 1 84 ? -12.335 -1.797 15.096 1.00 52.53 84 GLN A C 1
ATOM 617 O O . GLN A 1 84 ? -11.559 -2.273 15.923 1.00 52.53 84 GLN A O 1
ATOM 622 N N . THR A 1 85 ? -12.834 -0.571 15.230 1.00 40.22 85 THR A N 1
ATOM 623 C CA . THR A 1 85 ? -12.832 0.072 16.538 1.00 40.22 85 THR A CA 1
ATOM 624 C C . THR A 1 85 ? -13.801 -0.727 17.399 1.00 40.22 85 THR A C 1
ATOM 626 O O . THR A 1 85 ? -14.999 -0.469 17.379 1.00 40.22 85 THR A O 1
ATOM 629 N N . THR A 1 86 ? -13.313 -1.736 18.111 1.00 32.22 86 THR A N 1
ATOM 630 C CA . THR A 1 86 ? -14.051 -2.321 19.228 1.00 32.22 86 THR A CA 1
ATOM 631 C C . THR A 1 86 ? -13.873 -1.379 20.418 1.00 32.22 86 THR A C 1
ATOM 633 O O . THR A 1 86 ? -12.734 -1.166 20.843 1.00 32.22 86 THR A O 1
ATOM 636 N N . PRO A 1 87 ? -14.936 -0.789 20.990 1.00 34.72 87 PRO A N 1
ATOM 637 C CA . PRO A 1 87 ? -14.823 -0.159 22.298 1.00 34.72 87 PRO A CA 1
ATOM 638 C C . PRO A 1 87 ? -14.612 -1.234 23.393 1.00 34.72 87 PRO A C 1
ATOM 640 O O . PRO A 1 87 ? -15.455 -2.111 23.550 1.00 34.72 87 PRO A O 1
ATOM 643 N N . HIS A 1 88 ? -13.517 -1.092 24.164 1.00 39.28 88 HIS A N 1
ATOM 644 C CA . HIS A 1 88 ? -13.176 -1.682 25.489 1.00 39.28 88 HIS A CA 1
ATOM 645 C C . HIS A 1 88 ? -12.790 -3.185 25.597 1.00 39.28 88 HIS A C 1
ATOM 647 O O . HIS A 1 88 ? -13.278 -4.018 24.852 1.00 39.28 88 HIS A O 1
ATOM 653 N N . ALA A 1 89 ? -11.860 -3.619 26.475 1.00 40.97 89 ALA A N 1
ATOM 654 C CA . ALA A 1 89 ? -11.778 -3.327 27.913 1.00 40.97 89 ALA A CA 1
ATOM 655 C C . ALA A 1 89 ? -10.352 -3.306 28.515 1.00 40.97 89 ALA A C 1
ATOM 657 O O . ALA A 1 89 ? -9.606 -4.283 28.472 1.00 40.97 89 ALA A O 1
ATOM 658 N N . ARG A 1 90 ? -10.041 -2.207 29.212 1.00 46.91 90 ARG A N 1
ATOM 659 C CA . ARG A 1 90 ? -9.171 -2.215 30.393 1.00 46.91 90 ARG A CA 1
ATOM 660 C C . ARG A 1 90 ? -10.058 -2.647 31.568 1.00 46.91 90 ARG A C 1
ATOM 662 O O . ARG A 1 90 ? -10.566 -1.768 32.242 1.00 46.91 90 ARG A O 1
ATOM 669 N N . ASP A 1 91 ? -10.335 -3.943 31.742 1.00 50.16 91 ASP A N 1
ATOM 670 C CA . ASP A 1 91 ? -11.031 -4.422 32.958 1.00 50.16 91 ASP A CA 1
ATOM 671 C C . ASP A 1 91 ? -10.883 -5.934 33.232 1.00 50.16 91 ASP A C 1
ATOM 673 O O . ASP A 1 91 ? -11.850 -6.654 33.467 1.00 50.16 91 ASP A O 1
ATOM 677 N N . ARG A 1 92 ? -9.655 -6.464 33.158 1.00 49.16 92 ARG A N 1
ATOM 678 C CA . ARG A 1 92 ? -9.336 -7.807 33.683 1.00 49.16 92 ARG A CA 1
ATOM 679 C C . ARG A 1 92 ? -7.982 -7.811 34.384 1.00 49.16 92 ARG A C 1
ATOM 681 O O . ARG A 1 92 ? -7.019 -8.401 33.910 1.00 49.16 92 ARG A O 1
ATOM 688 N N . MET A 1 93 ? -7.919 -7.124 35.518 1.00 51.19 93 MET A N 1
ATOM 689 C CA . MET A 1 93 ? -6.977 -7.452 36.587 1.00 51.19 93 MET A CA 1
ATOM 690 C C . MET A 1 93 ? -7.714 -7.272 37.914 1.00 51.19 93 MET A C 1
ATOM 692 O O . MET A 1 93 ? -7.728 -6.194 38.497 1.00 51.19 93 MET A O 1
ATOM 696 N N . GLY A 1 94 ? -8.401 -8.336 38.316 1.00 44.28 94 GLY A N 1
ATOM 697 C CA . GLY A 1 94 ? -9.213 -8.419 39.523 1.00 44.28 94 GLY A CA 1
ATOM 698 C C . GLY A 1 94 ? -10.000 -9.726 39.499 1.00 44.28 94 GLY A C 1
ATOM 699 O O . GLY A 1 94 ? -11.077 -9.776 38.911 1.00 44.28 94 GLY A O 1
ATOM 700 N N . GLY A 1 95 ? -9.414 -10.780 40.070 1.00 34.91 95 GLY A N 1
ATOM 701 C CA . GLY A 1 95 ? -9.964 -12.136 40.135 1.00 34.91 95 GLY A CA 1
ATOM 702 C C . GLY A 1 95 ? -8.863 -13.160 40.314 1.00 34.91 95 GLY A C 1
ATOM 703 O O . GLY A 1 95 ? -8.320 -13.584 39.273 1.00 34.91 95 GLY A O 1
#

Sequence (95 aa):
VSQGISADLAVLDPPRTGAGKDVMAQLARLAPRRVVYVACDPSALARDVKAAAEHGYGLASVEAWDAFPMTHHVECIAVLERGQTTPHARDRMGG

Foldseek 3Di:
DDDDDAAQEEEADDPQQAPDLVNLVVVLVSPHQKYKYKHQHVVNVVVSQVSNVVSQKHWPDKDWDDPDPPDPTIIIITMIGRDPPDDDDPPPDDD

Nearest PDB structures (foldseek):
  5xj1-assembly1_A  TM=9.832E-01  e=9.487E-07  Streptococcus 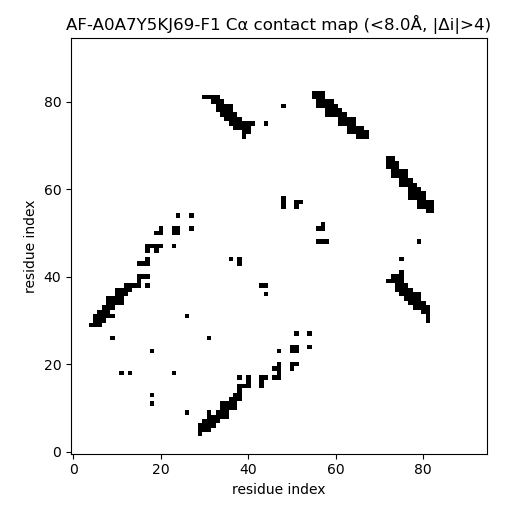pneumoniae TIGR4
  1uwv-assembly1_A  TM=9.453E-01  e=4.852E-07  Escherichia coli K-12
  5xj2-assembly2_B  TM=9.746E-01  e=1.327E-06  Streptococcus pneumoniae TIGR4
  8z62-assembly2_B  TM=8.935E-01  e=2.074E-05  Pyrococcus horikoshii OT3
  7o4o-assembly1_A  TM=6.455E-01  e=6.925E-02  Staphylococcus aureus

Solvent-accessible surface area (backbone atoms only — not comparable to full-atom values): 5696 Å² total; per-residue (Å²): 141,85,76,94,75,77,43,65,63,44,79,44,77,47,60,73,81,35,68,42,62,68,48,43,53,54,50,48,73,50,55,34,52,33,36,42,38,44,27,68,29,71,67,28,45,55,54,40,51,52,48,29,41,79,65,44,29,41,83,74,48,74,48,79,38,74,84,43,81,98,55,94,55,39,38,32,45,33,37,30,32,49,60,76,86,72,86,84,80,100,79,85,88,85,133

Mean predicted aligned error: 7.67 Å

Secondary structure (DSSP, 8-state):
--SS---SEEEE---TT-SHHHHHHHHHHH--SEEEEEES-HHHHHHHHHHHHTTTEEEEEEEEE-SSTTSS--EEEEEEEE-------------